Protein AF-A0A3P9LSJ8-F1 (afdb_monomer_lite)

pLDDT: mean 72.97, std 15.41, range [41.78, 93.25]

Organism: Oryzias latipes (NCBI:txid8090)

Foldseek 3Di:
DVVVVVVVVVVVVVVVVPPPPPPPPPDDPDPPDDCVPPVPPDDPDQPPPQAWEAAPPPRHTAPDGQFNHHPQVCQQQCADRRPRHRNDDCPPPPDGDD

Structure (mmCIF, N/CA/C/O backbone):
data_AF-A0A3P9LSJ8-F1
#
_entry.id   AF-A0A3P9LSJ8-F1
#
loop_
_atom_site.group_PDB
_atom_site.id
_atom_site.type_symbol
_atom_site.label_atom_id
_atom_site.label_alt_id
_atom_site.label_comp_id
_atom_site.label_asym_id
_atom_site.label_entity_id
_atom_site.label_seq_id
_atom_site.pdbx_PDB_ins_code
_atom_site.Cartn_x
_atom_site.Cartn_y
_atom_site.Cartn_z
_atom_site.occupancy
_atom_site.B_iso_or_equiv
_atom_site.auth_seq_id
_atom_site.auth_comp_id
_atom_site.auth_asym_id
_atom_site.auth_atom_id
_atom_site.pdbx_PDB_model_num
ATOM 1 N N . MET A 1 1 ? -4.750 -59.743 -24.920 1.00 56.88 1 MET A N 1
ATOM 2 C CA . MET A 1 1 ? -4.744 -58.630 -23.938 1.00 56.88 1 MET A CA 1
ATOM 3 C C . MET A 1 1 ? -3.339 -58.230 -23.468 1.00 56.88 1 MET A C 1
ATOM 5 O O . MET A 1 1 ? -3.185 -57.122 -22.982 1.00 56.88 1 MET A O 1
ATOM 9 N N . THR A 1 2 ? -2.298 -59.047 -23.674 1.00 49.31 2 THR A N 1
ATOM 10 C CA . THR A 1 2 ? -0.909 -58.733 -23.272 1.00 49.31 2 THR A CA 1
ATOM 11 C C . THR A 1 2 ? -0.163 -57.792 -24.233 1.00 49.31 2 THR A C 1
ATOM 13 O O . THR A 1 2 ? 0.703 -57.041 -23.801 1.00 49.31 2 THR A O 1
ATOM 16 N N . LEU A 1 3 ? -0.533 -57.745 -25.520 1.00 54.75 3 LEU A N 1
ATOM 17 C CA . LEU A 1 3 ? 0.108 -56.855 -26.506 1.00 54.75 3 LEU A CA 1
ATOM 18 C C . LEU A 1 3 ? -0.239 -55.364 -26.310 1.00 54.75 3 LEU A C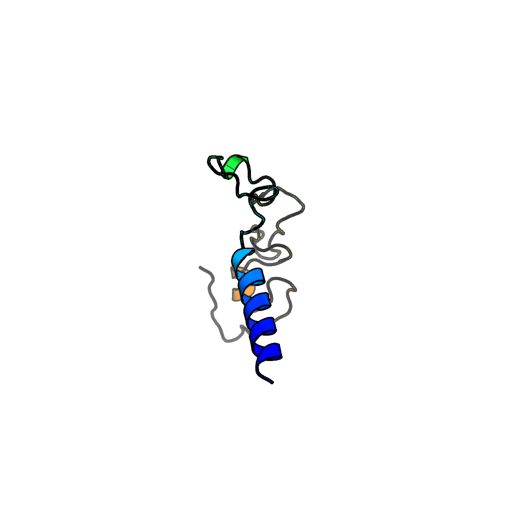 1
ATOM 20 O O . LEU A 1 3 ? 0.633 -54.511 -26.467 1.00 54.75 3 LEU A O 1
ATOM 24 N N . MET A 1 4 ? -1.473 -55.037 -25.899 1.00 60.56 4 MET A N 1
ATOM 25 C CA . MET A 1 4 ? -1.885 -53.647 -25.624 1.00 60.56 4 MET A CA 1
ATOM 26 C C . MET A 1 4 ? -1.187 -53.056 -24.391 1.00 60.56 4 MET A C 1
ATOM 28 O O . MET A 1 4 ? -0.877 -51.867 -24.379 1.00 60.56 4 MET A O 1
ATOM 32 N N . GLN A 1 5 ? -0.886 -53.875 -23.377 1.00 52.47 5 GLN A N 1
ATOM 33 C CA . GLN A 1 5 ? -0.112 -53.429 -22.215 1.00 52.47 5 GLN A CA 1
ATOM 34 C C . GLN A 1 5 ? 1.359 -53.177 -22.586 1.00 52.47 5 GLN A C 1
ATOM 36 O O . GLN A 1 5 ? 1.927 -52.171 -22.165 1.00 52.47 5 GLN A O 1
ATOM 41 N N . CYS A 1 6 ? 1.962 -54.010 -23.444 1.00 55.41 6 CYS A N 1
ATOM 42 C CA . CYS A 1 6 ? 3.335 -53.799 -23.916 1.00 55.41 6 CYS A CA 1
ATOM 43 C C . CYS A 1 6 ? 3.496 -52.523 -24.758 1.00 55.41 6 CYS A C 1
ATOM 45 O O . CYS A 1 6 ? 4.499 -51.830 -24.601 1.00 55.41 6 CYS A O 1
ATOM 47 N N . MET A 1 7 ? 2.529 -52.177 -25.619 1.00 59.81 7 MET A N 1
ATOM 48 C CA . MET A 1 7 ? 2.582 -50.923 -26.385 1.00 59.81 7 MET A CA 1
ATOM 49 C C . MET A 1 7 ? 2.460 -49.692 -25.480 1.00 59.81 7 MET A C 1
ATOM 51 O O . MET A 1 7 ? 3.238 -48.758 -25.655 1.00 59.81 7 MET A O 1
ATOM 55 N N . TYR A 1 8 ? 1.570 -49.724 -24.478 1.00 57.12 8 TYR A N 1
ATOM 56 C CA . TYR A 1 8 ? 1.379 -48.618 -23.534 1.00 57.12 8 TYR A CA 1
ATOM 57 C C . TYR A 1 8 ? 2.655 -48.309 -22.734 1.00 57.12 8 TYR A C 1
ATOM 59 O O . TYR A 1 8 ? 3.065 -47.152 -22.643 1.00 57.12 8 TYR A O 1
ATOM 67 N N . VAL A 1 9 ? 3.345 -49.341 -22.228 1.00 56.97 9 VAL A N 1
ATOM 68 C CA . VAL A 1 9 ? 4.612 -49.180 -21.489 1.00 56.97 9 VAL A CA 1
ATOM 69 C C . VAL A 1 9 ? 5.734 -48.680 -22.409 1.00 56.97 9 VAL A C 1
ATOM 71 O O . VAL A 1 9 ? 6.526 -47.827 -22.014 1.00 56.97 9 VAL A O 1
ATOM 74 N N . ARG A 1 10 ? 5.771 -49.129 -23.670 1.00 58.44 10 ARG A N 1
ATOM 75 C CA . ARG A 1 10 ? 6.783 -48.712 -24.657 1.00 58.44 10 ARG A CA 1
ATOM 76 C C . ARG A 1 10 ? 6.612 -47.247 -25.089 1.00 58.44 10 ARG A C 1
ATOM 78 O O . ARG A 1 10 ? 7.611 -46.543 -25.219 1.00 58.44 10 ARG A O 1
ATOM 85 N N . THR A 1 11 ? 5.374 -46.757 -25.214 1.00 54.12 11 THR A N 1
ATOM 86 C CA . THR A 1 11 ? 5.083 -45.321 -25.394 1.00 54.12 11 THR A CA 1
ATOM 87 C C . THR A 1 11 ? 5.402 -44.495 -24.146 1.00 54.12 11 THR A C 1
ATOM 89 O O . THR A 1 11 ? 5.982 -43.420 -24.273 1.00 54.12 11 THR A O 1
ATOM 92 N N . TYR A 1 12 ? 5.115 -44.998 -22.938 1.00 57.53 12 TYR A N 1
ATOM 93 C CA . TYR A 1 12 ? 5.406 -44.288 -21.681 1.00 57.53 12 TYR A CA 1
ATOM 94 C C . TYR A 1 12 ? 6.917 -44.100 -21.447 1.00 57.53 12 TYR A C 1
ATOM 96 O O . TYR A 1 12 ? 7.360 -43.046 -20.986 1.00 57.53 12 TYR A O 1
ATOM 104 N N . ILE A 1 13 ? 7.733 -45.090 -21.827 1.00 57.47 13 ILE A N 1
ATOM 105 C CA . ILE A 1 13 ? 9.199 -45.018 -21.718 1.00 57.47 13 ILE A CA 1
ATOM 106 C C . ILE A 1 13 ? 9.792 -44.045 -22.757 1.00 57.47 13 ILE A C 1
ATOM 108 O O . ILE A 1 13 ? 10.686 -43.270 -22.415 1.00 57.47 13 ILE A O 1
ATOM 112 N N . TYR A 1 14 ? 9.271 -44.002 -23.994 1.00 53.34 14 TYR A N 1
ATOM 113 C CA . TYR A 1 14 ? 9.741 -43.060 -25.028 1.00 53.34 14 TYR A CA 1
ATOM 114 C C . TYR A 1 14 ? 9.405 -41.590 -24.704 1.00 53.34 14 TYR A C 1
ATOM 116 O O . TYR A 1 14 ? 10.184 -40.689 -25.025 1.00 53.34 14 TYR A O 1
ATOM 124 N N . ILE A 1 15 ? 8.285 -41.347 -24.010 1.00 56.47 15 ILE A N 1
ATOM 125 C CA . ILE A 1 15 ? 7.920 -40.026 -23.468 1.00 56.47 15 ILE A CA 1
ATOM 126 C C . ILE A 1 15 ? 8.873 -39.622 -22.328 1.00 56.47 15 ILE A C 1
ATOM 128 O O . ILE A 1 15 ? 9.253 -38.459 -22.228 1.00 56.47 15 ILE A O 1
ATOM 132 N N . SER A 1 16 ? 9.322 -40.580 -21.509 1.00 47.38 16 SER A N 1
ATOM 133 C CA . SER A 1 16 ? 10.191 -40.311 -20.351 1.00 47.38 16 SER A CA 1
ATOM 134 C C . SER A 1 16 ? 11.639 -39.972 -20.739 1.00 47.38 16 SER A C 1
ATOM 136 O O . SER A 1 16 ? 12.273 -39.150 -20.085 1.00 47.38 16 SER A O 1
ATOM 138 N N . HIS A 1 17 ? 12.164 -40.559 -21.822 1.00 52.25 17 HIS A N 1
ATOM 139 C CA . HIS A 1 17 ? 13.532 -40.292 -22.298 1.00 52.25 17 HIS A CA 1
ATOM 140 C C . HIS A 1 17 ? 13.685 -38.985 -23.101 1.00 52.25 17 HIS A C 1
ATOM 142 O O . HIS A 1 17 ? 14.800 -38.488 -23.229 1.00 52.25 17 HIS A O 1
ATOM 148 N N . ASN A 1 18 ? 12.589 -38.401 -23.604 1.00 52.69 18 ASN A N 1
ATOM 149 C CA . ASN A 1 18 ? 12.593 -37.105 -24.304 1.00 52.69 18 ASN A CA 1
ATOM 150 C C . ASN A 1 18 ? 12.245 -35.917 -23.390 1.00 52.69 18 ASN A C 1
ATOM 152 O O . ASN A 1 18 ? 12.097 -34.793 -23.861 1.00 52.69 18 ASN A O 1
ATOM 156 N N . GLY A 1 19 ? 12.181 -36.129 -22.073 1.00 50.88 19 GLY A N 1
ATOM 157 C CA . GLY A 1 19 ? 12.060 -35.069 -21.069 1.00 50.88 19 GLY A CA 1
ATOM 158 C C . GLY A 1 19 ? 13.336 -34.238 -20.877 1.00 50.88 19 GLY A C 1
ATOM 159 O O . GLY A 1 19 ? 13.550 -33.698 -19.792 1.00 50.88 19 GLY A O 1
ATOM 160 N N . VAL A 1 20 ? 14.204 -34.140 -21.892 1.00 54.44 20 VAL A N 1
ATOM 161 C CA . VAL A 1 20 ? 15.312 -33.182 -21.894 1.00 54.44 20 VAL A CA 1
ATOM 162 C C . VAL A 1 20 ? 14.686 -31.814 -22.091 1.00 54.44 20 VAL A C 1
ATOM 164 O O . VAL A 1 20 ? 14.386 -31.394 -23.204 1.00 54.44 20 VAL A O 1
ATOM 167 N N . LEU A 1 21 ? 14.430 -31.177 -20.952 1.00 52.12 21 LEU A N 1
ATOM 168 C CA . LEU A 1 21 ? 14.108 -29.776 -20.773 1.00 52.12 21 LEU A CA 1
ATOM 169 C C . LEU A 1 21 ? 14.638 -28.941 -21.950 1.00 52.12 21 LEU A C 1
ATOM 171 O O . LEU A 1 21 ? 15.826 -28.623 -22.033 1.00 52.12 21 LEU A O 1
ATOM 175 N N . PHE A 1 22 ? 13.720 -28.599 -22.853 1.00 41.78 22 PHE A N 1
ATOM 176 C CA . PHE A 1 22 ? 13.878 -27.626 -23.925 1.00 41.78 22 PHE A CA 1
ATOM 177 C C . PHE A 1 22 ? 14.131 -26.250 -23.290 1.00 41.78 22 PHE A C 1
ATOM 179 O O . PHE A 1 22 ? 13.241 -25.421 -23.133 1.00 41.78 22 PHE A O 1
ATOM 186 N N . PHE A 1 23 ? 15.344 -26.044 -22.787 1.00 44.12 23 PHE A N 1
ATOM 187 C CA . PHE A 1 23 ? 15.761 -24.804 -22.134 1.00 44.12 23 PHE A CA 1
ATOM 188 C C . PHE A 1 23 ? 17.188 -24.399 -22.506 1.00 44.12 23 PHE A C 1
ATOM 190 O O . PHE A 1 23 ? 17.723 -23.438 -21.959 1.00 44.12 23 PHE A O 1
ATOM 197 N N . LEU A 1 24 ? 17.801 -25.088 -23.469 1.00 51.59 24 LEU A N 1
ATOM 198 C CA . LEU A 1 24 ? 19.127 -24.731 -23.966 1.00 51.59 24 LEU A CA 1
ATOM 199 C C . LEU A 1 24 ? 19.109 -23.741 -25.138 1.00 51.59 24 LEU A C 1
ATOM 201 O O . LEU A 1 24 ? 20.164 -23.194 -25.433 1.00 51.59 24 LEU A O 1
ATOM 205 N N . GLU A 1 25 ? 17.952 -23.421 -25.736 1.00 56.62 25 GLU A N 1
ATOM 206 C CA . GLU A 1 25 ? 17.936 -22.540 -26.920 1.00 56.62 25 GLU A CA 1
ATOM 207 C C . GLU A 1 25 ? 17.144 -21.226 -26.781 1.00 56.62 25 GLU A C 1
ATOM 209 O O . GLU A 1 25 ? 17.397 -20.291 -27.536 1.00 56.62 25 GLU A O 1
ATOM 214 N N . SER A 1 26 ? 16.252 -21.051 -25.794 1.00 56.28 26 SER A N 1
ATOM 215 C CA . SER A 1 26 ? 15.453 -19.807 -25.755 1.00 56.28 26 SER A CA 1
ATOM 216 C C . SER A 1 26 ? 14.897 -19.388 -24.388 1.00 56.28 26 SER A C 1
ATOM 218 O O . SER A 1 26 ? 13.715 -19.062 -24.271 1.00 56.28 26 SER A O 1
ATOM 220 N N . GLY A 1 27 ? 15.711 -19.352 -23.327 1.00 59.19 27 GLY A N 1
ATOM 221 C CA . GLY A 1 27 ? 15.192 -18.789 -22.067 1.00 59.19 27 GLY A CA 1
ATOM 222 C C . GLY A 1 27 ? 16.018 -18.901 -20.795 1.00 59.19 27 GLY A C 1
ATOM 223 O O . GLY A 1 27 ? 15.491 -18.584 -19.731 1.00 59.19 27 GLY A O 1
ATOM 224 N N . GLY A 1 28 ? 17.282 -19.324 -20.871 1.00 66.12 28 GLY A N 1
ATOM 225 C CA . GLY A 1 28 ? 18.193 -19.390 -19.728 1.00 66.12 28 GLY A CA 1
ATOM 226 C C . GLY A 1 28 ? 18.204 -18.124 -18.871 1.00 66.12 28 GLY A C 1
ATOM 227 O O . GLY A 1 28 ? 18.370 -17.018 -19.390 1.00 66.12 28 GLY A O 1
ATOM 228 N N . ARG A 1 29 ? 18.101 -18.265 -17.537 1.00 63.84 29 ARG A N 1
ATOM 229 C CA . ARG A 1 29 ? 18.505 -17.187 -16.620 1.00 63.84 29 ARG A CA 1
ATOM 230 C C . ARG A 1 29 ? 19.964 -16.883 -16.943 1.00 63.84 29 ARG A C 1
ATOM 232 O O . ARG A 1 29 ? 20.818 -17.71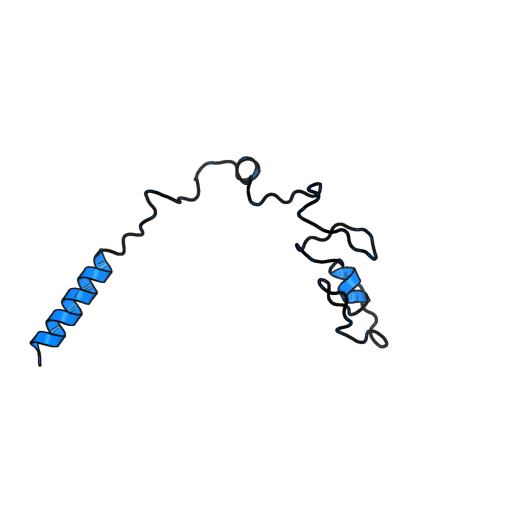1 -16.652 1.00 63.84 29 ARG A O 1
ATOM 239 N N . LYS A 1 30 ? 20.248 -15.723 -17.541 1.00 71.50 30 LYS A N 1
ATOM 240 C CA . LYS A 1 30 ? 21.626 -15.301 -17.817 1.00 71.50 30 LYS A CA 1
ATOM 241 C C . LYS A 1 30 ? 22.439 -15.401 -16.525 1.00 71.50 30 LYS A C 1
ATOM 243 O O . LYS A 1 30 ? 22.089 -14.756 -15.528 1.00 71.50 30 LYS A O 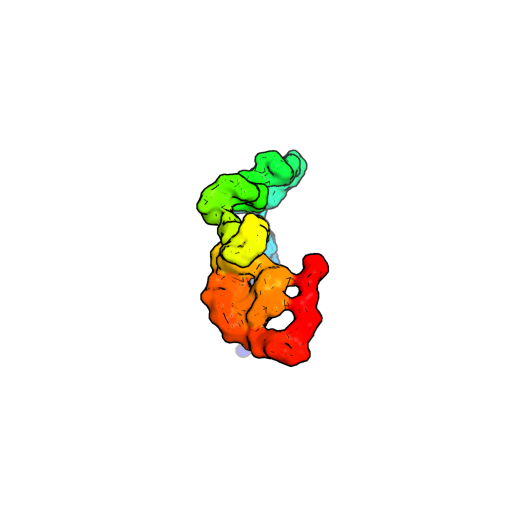1
ATOM 248 N N . LEU A 1 31 ? 23.428 -16.288 -16.527 1.00 69.75 31 LEU A N 1
ATOM 249 C CA . LEU A 1 31 ? 24.393 -16.463 -15.448 1.00 69.75 31 LEU A CA 1
ATOM 250 C C . LEU A 1 31 ? 25.497 -15.412 -15.620 1.00 69.75 31 LEU A C 1
ATOM 252 O O . LEU A 1 31 ? 25.726 -14.943 -16.731 1.00 69.75 31 LEU A O 1
ATOM 256 N N . ASN A 1 32 ? 26.160 -15.035 -14.526 1.00 73.06 32 ASN A N 1
ATOM 257 C CA . ASN A 1 32 ? 27.249 -14.050 -14.532 1.00 73.06 32 ASN A CA 1
ATOM 258 C C . ASN A 1 32 ? 26.871 -12.662 -15.103 1.00 73.06 32 ASN A C 1
ATOM 260 O O . ASN A 1 32 ? 27.623 -12.042 -15.848 1.00 73.06 32 ASN A O 1
ATOM 264 N N . GLU A 1 33 ? 25.690 -12.156 -14.744 1.00 78.62 33 GLU A N 1
ATOM 265 C CA . GLU A 1 33 ? 25.330 -10.756 -14.972 1.00 78.62 33 GLU A CA 1
ATOM 266 C C . GLU A 1 33 ? 24.970 -10.077 -13.653 1.00 78.62 33 GLU A C 1
ATOM 268 O O . GLU A 1 33 ? 24.356 -10.679 -12.765 1.00 78.62 33 GLU A O 1
ATOM 273 N N . ASN A 1 34 ? 25.306 -8.792 -13.532 1.00 74.38 34 ASN A N 1
ATOM 274 C CA . ASN A 1 34 ? 24.848 -8.002 -12.404 1.00 74.38 34 ASN A CA 1
ATOM 275 C C . ASN A 1 34 ? 23.342 -7.737 -12.563 1.00 74.38 34 ASN A C 1
ATOM 277 O O . ASN A 1 34 ? 22.921 -6.885 -13.351 1.00 74.38 34 ASN A O 1
ATOM 281 N N . LYS A 1 35 ? 22.523 -8.468 -11.800 1.00 74.44 35 LYS A N 1
ATOM 282 C CA . LYS A 1 35 ? 21.054 -8.374 -11.838 1.00 74.44 35 LYS A CA 1
ATOM 283 C C . LYS A 1 35 ? 20.538 -6.989 -11.454 1.00 74.44 35 LYS A C 1
ATOM 285 O O . LYS A 1 35 ? 19.447 -6.618 -11.887 1.00 74.44 35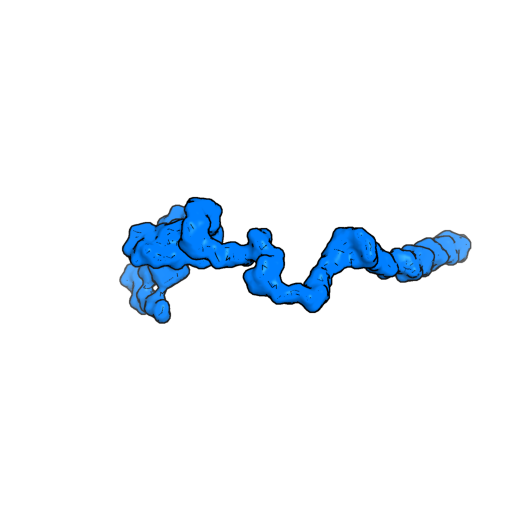 LYS A O 1
ATOM 290 N N . MET A 1 36 ? 21.326 -6.189 -10.732 1.00 69.44 36 MET A N 1
ATOM 291 C CA . MET A 1 36 ? 21.006 -4.787 -10.469 1.00 69.44 36 MET A CA 1
ATOM 292 C C . MET A 1 36 ? 21.087 -3.929 -11.736 1.00 69.44 36 MET A C 1
ATOM 294 O O . MET A 1 36 ? 20.404 -2.914 -11.797 1.00 69.44 36 MET A O 1
ATOM 298 N N . LEU A 1 37 ? 21.883 -4.324 -12.742 1.00 70.69 37 LEU A N 1
ATOM 299 C CA . LEU A 1 37 ? 22.072 -3.620 -14.019 1.00 70.69 37 LEU A CA 1
ATOM 300 C C . LEU A 1 37 ? 21.183 -4.176 -15.150 1.00 70.69 37 LEU A C 1
ATOM 302 O O . LEU A 1 37 ? 20.653 -3.407 -15.961 1.00 70.69 37 LEU A O 1
ATOM 306 N N . THR A 1 38 ? 20.933 -5.485 -15.175 1.00 70.00 38 THR A N 1
ATOM 307 C CA . THR A 1 38 ? 20.224 -6.155 -16.282 1.00 70.00 38 THR A CA 1
ATOM 308 C C . THR A 1 38 ? 18.723 -6.359 -16.064 1.00 70.00 38 THR A C 1
ATOM 310 O O . THR A 1 38 ? 18.001 -6.574 -17.038 1.00 70.00 38 THR A O 1
ATOM 313 N N . SER A 1 39 ? 18.198 -6.203 -14.841 1.00 66.44 39 SER A N 1
ATOM 314 C CA . SER A 1 39 ? 16.759 -6.329 -14.533 1.00 66.44 39 SER A CA 1
ATOM 315 C C . SER A 1 39 ? 15.930 -5.124 -15.010 1.00 66.44 39 SER A C 1
ATOM 317 O O . SER A 1 39 ? 15.244 -4.449 -14.253 1.00 66.44 39 SER A O 1
ATOM 319 N N . LYS A 1 40 ? 15.981 -4.775 -16.297 1.00 62.75 40 LYS A N 1
ATOM 320 C CA . LYS A 1 40 ? 15.217 -3.629 -16.837 1.00 62.75 40 LYS A CA 1
ATOM 321 C C . LYS A 1 40 ? 13.692 -3.826 -16.757 1.00 62.75 40 LYS A C 1
ATOM 323 O O . LYS A 1 40 ? 12.962 -2.849 -16.767 1.00 62.75 40 LYS A O 1
ATOM 328 N N . LYS A 1 41 ? 13.213 -5.073 -16.650 1.00 61.50 41 LYS A N 1
ATOM 329 C CA . LYS A 1 41 ? 11.780 -5.428 -16.681 1.00 61.50 41 LYS A CA 1
ATOM 330 C C . LYS A 1 41 ? 11.087 -5.411 -15.304 1.00 61.50 41 LYS A C 1
ATOM 332 O O . LYS A 1 41 ? 9.869 -5.317 -15.265 1.00 61.50 41 LYS A O 1
ATOM 337 N N . ALA A 1 42 ? 11.830 -5.514 -14.196 1.00 60.81 42 ALA A N 1
ATOM 338 C CA . ALA A 1 42 ? 11.266 -5.690 -12.845 1.00 60.81 42 ALA A CA 1
ATOM 339 C C . ALA A 1 42 ? 11.918 -4.787 -11.783 1.00 60.81 42 ALA A C 1
ATOM 341 O O . ALA A 1 42 ? 11.853 -5.076 -10.589 1.00 60.81 42 ALA A O 1
ATOM 342 N N . ARG A 1 43 ? 12.589 -3.708 -12.205 1.00 65.44 43 ARG A N 1
ATOM 343 C CA . ARG A 1 43 ? 13.150 -2.741 -11.261 1.00 65.44 43 ARG A CA 1
ATOM 344 C C . ARG A 1 43 ? 12.028 -1.999 -10.551 1.00 65.44 43 ARG A C 1
ATOM 346 O O . ARG A 1 43 ? 11.131 -1.457 -11.191 1.00 65.44 43 ARG A O 1
ATOM 353 N N . PHE A 1 44 ? 12.127 -1.959 -9.228 1.00 62.50 44 PHE A N 1
ATOM 354 C CA . PHE A 1 44 ? 11.377 -1.031 -8.400 1.00 62.50 44 PHE A CA 1
ATOM 355 C C . PHE A 1 44 ? 11.833 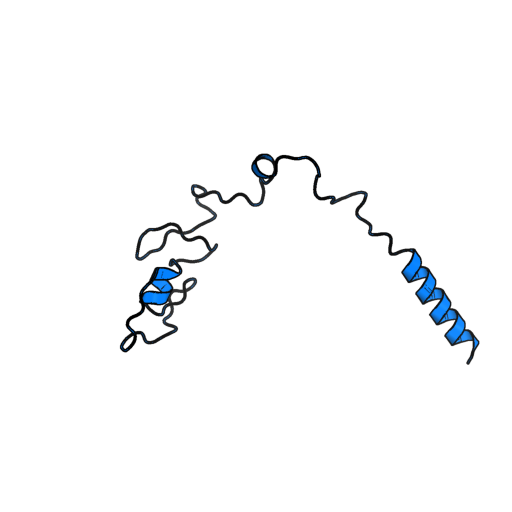0.389 -8.755 1.00 62.50 44 PHE A C 1
ATOM 357 O O . PHE A 1 44 ? 12.919 0.811 -8.363 1.00 62.50 44 PHE A O 1
ATOM 364 N N . ASP A 1 45 ? 11.044 1.079 -9.576 1.00 66.38 45 ASP A N 1
ATOM 365 C CA . ASP A 1 45 ? 11.258 2.478 -9.934 1.00 66.38 45 ASP A CA 1
ATOM 366 C C . ASP A 1 45 ? 10.307 3.351 -9.097 1.00 66.38 45 ASP A C 1
ATOM 368 O O . ASP A 1 45 ? 9.107 3.391 -9.385 1.00 66.38 45 ASP A O 1
ATOM 372 N N . PRO A 1 46 ? 10.806 4.031 -8.049 1.00 61.09 46 PRO A N 1
ATOM 373 C CA . PRO A 1 46 ? 9.983 4.885 -7.197 1.00 61.09 46 PRO A CA 1
ATOM 374 C C . PRO A 1 46 ? 9.534 6.189 -7.883 1.00 61.09 46 PRO A C 1
ATOM 376 O O . PRO A 1 46 ? 8.685 6.888 -7.331 1.00 61.09 46 PRO A O 1
ATOM 379 N N . TYR A 1 47 ? 10.079 6.527 -9.059 1.00 61.81 47 TYR A N 1
ATOM 380 C CA . TYR A 1 47 ? 9.789 7.763 -9.799 1.00 61.81 47 TYR A CA 1
ATOM 381 C C . TYR A 1 47 ? 8.973 7.528 -11.074 1.00 61.81 47 TYR A C 1
ATOM 383 O O . TYR A 1 47 ? 8.437 8.477 -11.656 1.00 61.81 47 TYR A O 1
ATOM 391 N N . SER A 1 48 ? 8.841 6.273 -11.503 1.00 62.78 48 SER A N 1
ATOM 392 C CA . SER A 1 48 ? 7.954 5.892 -12.595 1.00 62.78 48 SER A CA 1
ATOM 393 C C . SER A 1 48 ? 6.508 6.266 -12.261 1.00 62.78 48 SER A C 1
ATOM 395 O O . SER A 1 48 ? 5.877 5.701 -11.365 1.00 62.78 48 SER A O 1
ATOM 397 N N . LYS A 1 49 ? 5.948 7.190 -13.052 1.00 56.09 49 LYS A N 1
ATOM 398 C CA . LYS A 1 49 ? 4.539 7.618 -12.991 1.00 56.09 49 LYS A CA 1
ATOM 399 C C . LYS A 1 49 ? 3.536 6.470 -13.197 1.00 56.09 49 LYS A C 1
ATOM 401 O O . LYS A 1 49 ? 2.341 6.687 -13.021 1.00 56.09 49 LYS A O 1
ATOM 406 N N . THR A 1 50 ? 3.988 5.276 -13.587 1.00 57.75 50 THR A N 1
ATOM 407 C CA . THR A 1 50 ? 3.129 4.170 -14.031 1.00 57.75 50 THR A CA 1
ATOM 408 C C . THR A 1 50 ? 3.153 2.937 -13.119 1.00 57.75 50 THR A C 1
ATOM 410 O O . THR A 1 50 ? 2.466 1.970 -13.433 1.00 57.75 50 THR A O 1
ATOM 413 N N . GLY A 1 51 ? 3.930 2.919 -12.026 1.00 61.66 51 GLY A N 1
ATOM 414 C CA . GLY A 1 51 ? 4.140 1.696 -11.227 1.00 61.66 51 GLY A CA 1
ATOM 415 C C . GLY A 1 51 ? 3.489 1.680 -9.842 1.00 61.66 51 GLY A C 1
ATOM 416 O O . GLY A 1 51 ? 2.841 0.703 -9.465 1.00 61.66 51 GLY A O 1
ATOM 417 N N . PHE A 1 52 ? 3.647 2.763 -9.081 1.00 67.81 52 PHE A N 1
ATOM 418 C CA . PHE A 1 52 ? 3.316 2.788 -7.657 1.00 67.81 52 PHE A CA 1
ATOM 419 C C . PHE A 1 52 ? 2.510 4.035 -7.323 1.00 67.81 52 PHE A C 1
ATOM 421 O O . PHE A 1 52 ? 2.957 5.160 -7.538 1.00 67.81 52 PHE A O 1
ATOM 428 N N . ALA A 1 53 ? 1.298 3.844 -6.807 1.00 78.25 53 ALA A N 1
ATOM 429 C CA . ALA A 1 53 ? 0.482 4.969 -6.384 1.00 78.25 53 ALA A CA 1
ATOM 430 C C . ALA A 1 53 ? 0.941 5.487 -5.015 1.00 78.25 53 ALA A C 1
ATOM 432 O O . ALA A 1 53 ? 1.538 4.774 -4.205 1.00 78.25 53 ALA A O 1
ATOM 433 N N . ILE A 1 54 ? 0.620 6.747 -4.748 1.00 87.06 54 ILE A N 1
ATOM 434 C CA . ILE A 1 54 ? 0.838 7.383 -3.453 1.00 87.06 54 ILE A CA 1
ATOM 435 C C . ILE A 1 54 ? -0.388 7.134 -2.569 1.00 87.06 54 ILE A C 1
ATOM 437 O O . ILE A 1 54 ? -1.530 7.260 -3.018 1.00 87.06 54 ILE A O 1
ATOM 441 N N . CYS A 1 55 ? -0.161 6.803 -1.296 1.00 90.94 55 CYS A N 1
ATOM 442 C CA . CYS A 1 55 ? -1.232 6.611 -0.327 1.00 90.94 55 CYS A CA 1
ATOM 443 C C . CYS A 1 55 ? -2.027 7.910 -0.145 1.00 90.94 55 CYS A C 1
ATOM 445 O O . CYS A 1 55 ? -1.465 8.940 0.222 1.00 90.94 55 CYS A O 1
ATOM 447 N N . ARG A 1 56 ? -3.354 7.864 -0.290 1.00 90.50 56 ARG A N 1
ATOM 448 C CA . ARG A 1 56 ? -4.203 9.066 -0.157 1.00 90.50 56 ARG A CA 1
ATOM 449 C C . ARG A 1 56 ? -4.304 9.627 1.270 1.00 90.50 56 ARG A C 1
ATOM 451 O O . ARG A 1 56 ? -4.788 10.738 1.444 1.00 90.50 56 ARG A O 1
ATOM 458 N N . ILE A 1 57 ? -3.876 8.869 2.284 1.00 92.00 57 ILE A N 1
ATOM 459 C CA . ILE A 1 57 ? -3.989 9.253 3.703 1.00 92.00 57 ILE A CA 1
ATOM 460 C C . ILE A 1 57 ? -2.671 9.844 4.213 1.00 92.00 57 ILE A C 1
ATOM 462 O O . ILE A 1 57 ? -2.638 10.988 4.649 1.00 92.00 57 ILE A O 1
ATOM 466 N N . CYS A 1 58 ? -1.584 9.070 4.160 1.00 91.88 58 CYS A N 1
ATOM 467 C CA . CYS A 1 58 ? -0.277 9.478 4.688 1.00 91.88 58 CYS A CA 1
ATOM 468 C C . CYS A 1 58 ? 0.696 9.988 3.620 1.00 91.88 58 CYS A C 1
ATOM 470 O O . CYS A 1 58 ? 1.806 10.377 3.962 1.00 91.88 58 CYS A O 1
ATOM 472 N N . LYS A 1 59 ? 0.310 9.968 2.337 1.00 89.25 59 LYS A N 1
ATOM 473 C CA . LYS A 1 59 ? 1.127 10.430 1.203 1.00 89.25 59 LYS A CA 1
ATOM 474 C C . LYS A 1 59 ? 2.463 9.694 1.017 1.00 89.25 59 LYS A C 1
ATOM 476 O O . LYS A 1 59 ? 3.299 10.142 0.241 1.00 89.25 59 LYS A O 1
ATOM 481 N N . SER A 1 60 ? 2.661 8.553 1.678 1.00 86.75 60 SER A N 1
ATOM 482 C CA . SER A 1 60 ? 3.821 7.690 1.439 1.00 86.75 60 SER A CA 1
ATOM 483 C C . SER A 1 60 ? 3.654 6.885 0.147 1.00 86.75 60 SER A C 1
ATOM 485 O O . SER A 1 60 ? 2.527 6.623 -0.289 1.00 86.75 60 SER A O 1
ATOM 487 N N . SER A 1 61 ? 4.765 6.458 -0.454 1.00 85.75 61 SER A N 1
ATOM 488 C CA . SER A 1 61 ? 4.741 5.550 -1.605 1.00 85.75 61 SER A CA 1
ATOM 489 C C . SER A 1 61 ? 4.154 4.193 -1.207 1.00 85.75 61 SER A C 1
ATOM 491 O O . SER A 1 61 ? 4.430 3.670 -0.121 1.00 85.75 61 SER A O 1
ATOM 493 N N . VAL A 1 62 ? 3.303 3.622 -2.064 1.00 87.56 62 VAL A N 1
ATOM 494 C CA . VAL A 1 62 ? 2.728 2.296 -1.825 1.00 87.56 62 VAL A CA 1
ATOM 495 C C . VAL A 1 62 ? 3.471 1.246 -2.638 1.00 87.56 62 VAL A C 1
ATOM 497 O O . VAL A 1 62 ? 3.696 1.412 -3.828 1.00 87.56 62 VAL A O 1
ATOM 500 N N . HIS A 1 63 ? 3.848 0.150 -1.983 1.00 80.25 63 HIS A N 1
ATOM 501 C CA . HIS A 1 63 ? 4.671 -0.902 -2.584 1.00 80.25 63 HIS A CA 1
ATOM 502 C C . HIS A 1 63 ? 3.894 -1.855 -3.499 1.00 80.25 63 HIS A C 1
ATOM 504 O O . HIS A 1 63 ? 4.500 -2.568 -4.291 1.00 80.25 63 HIS A O 1
ATOM 510 N N . GLN A 1 64 ? 2.567 -1.911 -3.373 1.00 81.38 64 GLN A N 1
ATOM 511 C CA . GLN A 1 64 ? 1.740 -2.831 -4.149 1.00 81.38 64 GLN A CA 1
ATOM 512 C C . GLN A 1 64 ? 1.176 -2.116 -5.386 1.00 81.38 64 GLN A C 1
ATOM 514 O O . GLN A 1 64 ? 0.554 -1.056 -5.239 1.00 81.38 64 GLN A O 1
ATOM 519 N N . PRO A 1 65 ? 1.346 -2.664 -6.600 1.00 82.69 65 PRO A N 1
ATOM 520 C CA . PRO A 1 65 ? 0.774 -2.065 -7.800 1.00 82.69 65 PRO A CA 1
ATOM 521 C C . PRO A 1 65 ? -0.759 -2.047 -7.709 1.00 82.69 65 PRO A C 1
ATOM 523 O O . PRO A 1 65 ? -1.379 -2.993 -7.227 1.00 82.69 65 PRO A O 1
ATOM 526 N N . GLY A 1 66 ? -1.381 -0.948 -8.146 1.00 83.75 66 GLY A N 1
ATOM 527 C CA . GLY A 1 66 ? -2.843 -0.791 -8.139 1.00 83.75 66 GLY A CA 1
ATOM 528 C C . GLY A 1 66 ? -3.484 -0.538 -6.767 1.00 83.75 66 GLY A C 1
ATOM 529 O O . GLY A 1 66 ? -4.705 -0.452 -6.675 1.00 83.75 66 GLY A O 1
ATOM 530 N N . SER A 1 67 ? -2.694 -0.390 -5.703 1.00 87.50 67 SER A N 1
ATOM 531 C CA . SER A 1 67 ? -3.209 -0.027 -4.378 1.00 87.50 67 SER A CA 1
ATOM 532 C C . SER A 1 67 ? -3.300 1.491 -4.201 1.00 87.50 67 SER A C 1
ATOM 534 O O . SER A 1 67 ? -2.461 2.231 -4.696 1.00 87.50 67 SER A O 1
ATOM 536 N N . HIS A 1 68 ? -4.323 1.983 -3.500 1.00 90.38 68 HIS A N 1
ATOM 537 C CA . HIS A 1 68 ? -4.535 3.419 -3.245 1.00 90.38 68 HIS A CA 1
ATOM 538 C C . HIS A 1 68 ? -4.156 3.852 -1.824 1.00 90.38 68 HIS A C 1
ATOM 540 O O . HIS A 1 68 ? -4.044 5.050 -1.539 1.00 90.38 68 HIS A O 1
ATOM 546 N N . TYR A 1 69 ? -3.974 2.888 -0.924 1.00 91.69 69 TYR A N 1
ATOM 547 C CA . TYR A 1 69 ? -3.638 3.116 0.476 1.00 91.69 69 TYR A CA 1
ATOM 548 C C . TYR A 1 69 ? -2.476 2.213 0.885 1.00 91.69 69 TYR A C 1
ATOM 550 O O . TYR A 1 69 ? -2.396 1.065 0.453 1.00 91.69 69 TYR A O 1
ATOM 558 N N . CYS A 1 70 ? -1.586 2.712 1.744 1.00 92.06 70 CYS A N 1
ATOM 559 C CA . CYS A 1 70 ? -0.529 1.884 2.315 1.00 92.06 70 CYS A CA 1
ATOM 560 C C . CYS A 1 70 ? -1.107 0.859 3.301 1.00 92.06 70 CYS A C 1
ATOM 562 O O . CYS A 1 70 ? -2.173 1.074 3.887 1.00 92.06 70 CYS A O 1
ATOM 564 N N . GLN A 1 71 ? -0.380 -0.240 3.513 1.00 90.50 71 GLN A N 1
ATOM 565 C CA . GLN A 1 71 ? -0.809 -1.329 4.394 1.00 90.50 71 GLN A CA 1
ATOM 566 C C . GLN A 1 71 ? -1.084 -0.838 5.828 1.00 90.50 71 GLN A C 1
ATOM 568 O O . GLN A 1 71 ? -2.118 -1.186 6.395 1.00 90.50 71 GLN A O 1
ATOM 573 N N . GLY A 1 72 ? -0.260 0.070 6.359 1.00 92.12 72 GLY A N 1
ATOM 574 C CA . GLY A 1 72 ? -0.469 0.655 7.685 1.00 92.12 72 GLY A CA 1
ATOM 575 C C . GLY A 1 72 ? -1.748 1.494 7.807 1.00 92.12 72 GLY A C 1
ATOM 576 O O . GLY A 1 72 ? -2.496 1.352 8.774 1.00 92.12 72 GLY A O 1
ATOM 577 N N . CYS A 1 73 ? -2.056 2.351 6.827 1.00 92.12 73 CYS A N 1
ATOM 578 C CA . CYS A 1 73 ? -3.292 3.145 6.843 1.00 92.12 73 CYS A CA 1
ATOM 579 C C . CYS A 1 73 ? -4.538 2.290 6.597 1.00 92.12 73 CYS A C 1
ATOM 581 O O . CYS A 1 73 ? -5.569 2.530 7.226 1.00 92.12 73 CYS A O 1
ATOM 583 N N . ALA A 1 74 ? -4.435 1.309 5.699 1.00 92.69 74 ALA A N 1
ATOM 584 C CA . ALA A 1 74 ? -5.493 0.348 5.430 1.00 92.69 74 ALA A CA 1
ATOM 585 C C . ALA A 1 74 ? -5.852 -0.439 6.697 1.00 92.69 74 ALA A C 1
ATOM 587 O O . ALA A 1 74 ? -7.029 -0.531 7.042 1.00 92.69 74 ALA A O 1
ATOM 588 N N . TYR A 1 75 ? -4.836 -0.893 7.439 1.00 91.50 75 TYR A N 1
ATOM 589 C CA . TYR A 1 75 ? -5.007 -1.563 8.722 1.00 91.50 75 TYR A CA 1
ATOM 590 C C . TYR A 1 75 ? -5.655 -0.641 9.758 1.00 91.50 75 TYR A C 1
ATOM 592 O O . TYR A 1 75 ? -6.773 -0.911 10.167 1.00 91.50 75 TYR A O 1
ATOM 600 N N . LYS A 1 76 ? -5.045 0.511 10.081 1.00 90.94 76 LYS A N 1
ATOM 601 C CA . LYS A 1 76 ? -5.564 1.453 11.100 1.00 90.94 76 LYS A CA 1
ATOM 602 C C . LYS A 1 76 ? -7.023 1.869 10.879 1.00 90.94 76 LYS A C 1
ATOM 604 O O . LYS A 1 76 ? -7.743 2.133 11.839 1.00 90.94 76 LYS A O 1
ATOM 609 N N . LYS A 1 77 ? -7.450 2.002 9.619 1.00 90.19 77 LYS A N 1
ATOM 610 C CA . LYS A 1 77 ? -8.822 2.405 9.272 1.00 90.19 77 LYS A CA 1
ATOM 611 C C . LYS A 1 77 ? -9.758 1.233 8.961 1.00 90.19 77 LYS A C 1
ATOM 613 O O . LYS A 1 77 ? -10.944 1.480 8.762 1.00 90.19 77 LYS A O 1
ATOM 618 N N . GLY A 1 78 ? -9.263 -0.004 8.918 1.00 91.81 78 GLY A N 1
ATOM 619 C CA . GLY A 1 78 ? -10.056 -1.183 8.562 1.00 91.81 78 GLY A CA 1
ATOM 620 C C . GLY A 1 78 ? -10.594 -1.146 7.129 1.00 91.81 78 GLY A C 1
ATOM 621 O O . GLY A 1 78 ? -11.712 -1.599 6.882 1.00 91.81 78 GLY A O 1
ATOM 622 N N . ILE A 1 79 ? -9.837 -0.579 6.186 1.00 93.25 79 ILE A N 1
ATOM 623 C CA . ILE A 1 79 ? -10.225 -0.443 4.772 1.00 93.25 79 ILE A CA 1
ATOM 624 C C . ILE A 1 79 ? -9.376 -1.339 3.866 1.00 93.25 79 ILE A C 1
ATOM 626 O O . ILE A 1 79 ? -8.234 -1.664 4.176 1.00 93.25 79 ILE A O 1
ATOM 630 N N . CYS A 1 80 ? -9.909 -1.710 2.704 1.00 92.44 80 CYS A N 1
ATOM 631 C CA . CYS A 1 80 ? -9.146 -2.420 1.683 1.00 92.44 80 CYS A CA 1
ATOM 632 C C . CYS A 1 80 ? -8.107 -1.491 1.031 1.00 92.44 80 CYS A C 1
ATOM 634 O O . CYS A 1 80 ? -8.462 -0.431 0.513 1.00 92.44 80 CYS A O 1
ATOM 636 N N . ALA A 1 81 ? -6.842 -1.917 0.975 1.00 90.75 81 ALA A N 1
ATOM 637 C CA . ALA A 1 81 ? -5.755 -1.143 0.367 1.00 90.75 81 ALA A CA 1
ATOM 638 C C . ALA A 1 81 ? -5.943 -0.878 -1.142 1.00 90.75 81 ALA A C 1
ATOM 640 O O . A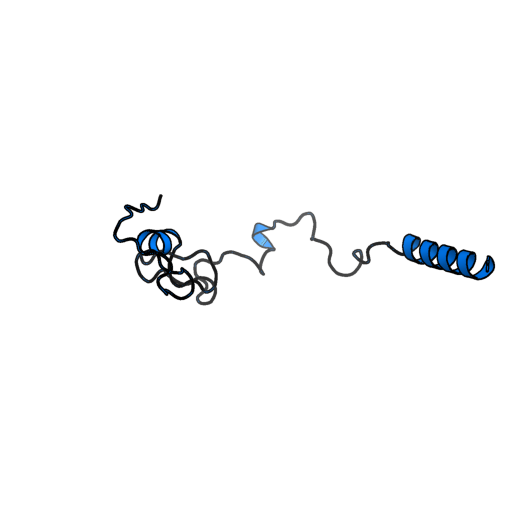LA A 1 81 ? -5.436 0.119 -1.656 1.00 90.75 81 ALA A O 1
ATOM 641 N N . MET A 1 82 ? -6.698 -1.740 -1.834 1.00 90.31 82 MET A N 1
ATOM 642 C CA . MET A 1 82 ? -6.970 -1.635 -3.273 1.00 90.31 82 MET A CA 1
ATOM 643 C C . MET A 1 82 ? -8.159 -0.719 -3.568 1.00 90.31 82 MET A C 1
ATOM 645 O O . MET A 1 82 ? -8.030 0.237 -4.318 1.00 90.31 82 MET A O 1
ATOM 649 N N . CYS A 1 83 ? -9.320 -0.990 -2.964 1.00 90.81 83 CYS A N 1
ATOM 650 C CA . CYS A 1 83 ? -10.582 -0.327 -3.322 1.00 90.81 83 CYS A CA 1
ATOM 651 C C . CYS A 1 83 ? -11.121 0.648 -2.262 1.00 90.81 83 CYS A C 1
ATOM 653 O O . CYS A 1 83 ? -12.117 1.315 -2.512 1.00 90.81 83 CYS A O 1
ATOM 655 N N . GLY A 1 84 ? -10.521 0.740 -1.071 1.00 89.19 84 GLY A N 1
ATOM 656 C CA . GLY A 1 84 ? -10.951 1.671 -0.017 1.00 89.19 84 GLY A CA 1
ATOM 657 C C . GLY A 1 84 ? -12.256 1.310 0.698 1.00 89.19 84 GLY A C 1
ATOM 658 O O . GLY A 1 84 ? -12.619 1.985 1.659 1.00 89.19 84 GLY A O 1
ATOM 659 N N . LYS A 1 85 ? -12.946 0.238 0.284 1.00 93.06 85 LYS A N 1
ATOM 660 C CA . LYS A 1 85 ? -14.135 -0.264 0.986 1.00 93.06 85 LYS A CA 1
ATOM 661 C C . LYS A 1 85 ? -13.785 -0.677 2.413 1.00 93.06 85 LYS A C 1
ATOM 663 O O . LYS A 1 85 ? -12.708 -1.232 2.649 1.00 93.06 85 LYS A O 1
ATOM 668 N N . LYS A 1 86 ? -14.699 -0.440 3.350 1.00 92.31 86 LYS A N 1
ATOM 669 C CA . LYS A 1 86 ? -14.543 -0.875 4.738 1.00 92.31 86 LYS A CA 1
ATOM 670 C C . LYS A 1 86 ? -14.646 -2.399 4.814 1.00 92.31 86 LYS A C 1
ATOM 672 O O . LYS A 1 86 ? -15.586 -2.976 4.278 1.00 92.31 86 LYS A O 1
ATOM 677 N N . VAL A 1 87 ? -13.654 -3.031 5.431 1.00 91.75 87 VAL A N 1
ATOM 678 C CA . VAL A 1 87 ? -13.568 -4.491 5.612 1.00 91.75 87 VAL A CA 1
ATOM 679 C C . VAL A 1 87 ? -13.743 -4.864 7.083 1.00 91.75 87 VAL A C 1
ATOM 681 O O . VAL A 1 87 ? -14.278 -5.923 7.382 1.00 91.75 87 VAL A O 1
ATOM 684 N N . LEU A 1 88 ? -13.314 -3.990 7.996 1.00 87.88 88 LEU A N 1
ATOM 685 C CA . LEU A 1 88 ? -13.359 -4.209 9.440 1.00 87.88 88 LEU A CA 1
ATOM 686 C C . LEU A 1 88 ? -13.907 -2.969 10.152 1.00 87.88 88 LEU A C 1
ATOM 688 O O . LEU A 1 88 ? -13.566 -1.831 9.819 1.00 87.88 88 LEU A O 1
ATOM 692 N N . ASP A 1 89 ? -14.734 -3.186 11.171 1.00 88.38 89 ASP A N 1
ATOM 693 C CA . ASP A 1 89 ? -15.206 -2.131 12.061 1.00 88.38 89 ASP A CA 1
ATOM 694 C C . ASP A 1 89 ? -14.192 -1.864 13.174 1.00 88.38 89 ASP A C 1
ATOM 696 O O . ASP A 1 89 ? -14.159 -2.541 14.194 1.00 88.38 89 ASP A O 1
ATOM 700 N N . THR A 1 90 ? -13.376 -0.824 13.011 1.00 86.38 90 THR A N 1
ATOM 701 C CA . THR A 1 90 ? -12.303 -0.474 13.958 1.00 86.38 90 THR A CA 1
ATOM 702 C C . THR A 1 90 ? -12.768 0.263 15.220 1.00 86.38 90 THR A C 1
ATOM 704 O O . THR A 1 90 ? -11.934 0.655 16.028 1.00 86.38 90 THR A O 1
ATOM 707 N N . LYS A 1 91 ? -14.083 0.432 15.443 1.00 84.06 91 LYS A N 1
ATOM 708 C CA . LYS A 1 91 ? -14.635 1.219 16.572 1.00 84.06 91 LYS A CA 1
ATOM 709 C C . LYS A 1 91 ? -14.142 0.742 17.943 1.00 84.06 91 LYS A C 1
ATOM 711 O O . LYS A 1 91 ? -13.880 1.567 18.809 1.00 84.06 91 LYS A O 1
ATOM 716 N N . ASN A 1 92 ? -13.976 -0.570 18.105 1.00 87.00 92 ASN A N 1
ATOM 717 C CA . ASN A 1 92 ? -13.558 -1.188 19.366 1.00 87.00 92 ASN A CA 1
ATOM 718 C C . ASN A 1 92 ? -12.081 -1.627 19.359 1.00 87.00 92 ASN A C 1
ATOM 720 O O . ASN A 1 92 ? -11.616 -2.219 20.328 1.00 87.00 92 ASN A O 1
ATOM 724 N N . TYR A 1 93 ? -11.333 -1.352 18.283 1.00 82.62 93 TYR A N 1
ATOM 725 C CA . TYR A 1 93 ? -9.965 -1.840 18.108 1.00 82.62 93 TYR A CA 1
ATOM 726 C C . TYR A 1 93 ? -8.959 -0.682 18.073 1.00 82.62 93 TYR A C 1
ATOM 728 O O . TYR A 1 93 ? -9.031 0.195 17.214 1.00 82.62 93 TYR A O 1
ATOM 736 N N . LYS A 1 94 ? -7.955 -0.707 18.962 1.00 82.44 94 LYS A N 1
ATOM 737 C CA . LYS A 1 94 ? -6.807 0.219 18.925 1.00 82.44 94 LYS A CA 1
ATOM 738 C C . LYS A 1 94 ? -5.685 -0.335 18.049 1.00 82.44 94 LYS A C 1
ATOM 740 O O . LYS A 1 94 ? -4.654 -0.784 18.536 1.00 82.44 94 LYS A O 1
ATOM 745 N N . GLN A 1 95 ? -5.905 -0.322 16.741 1.00 84.12 95 GLN A N 1
ATOM 746 C CA . GLN A 1 95 ? -4.919 -0.801 15.774 1.00 84.12 95 GLN A CA 1
ATOM 747 C C . GLN A 1 95 ? -3.806 0.234 15.569 1.00 84.12 95 GLN A C 1
ATOM 749 O O . GLN A 1 95 ? -4.055 1.362 15.138 1.00 84.12 95 GLN A O 1
ATOM 754 N N . THR A 1 96 ? -2.563 -0.152 15.851 1.00 81.06 96 THR A N 1
ATOM 755 C CA . THR A 1 96 ? -1.355 0.611 15.514 1.00 81.06 96 THR A CA 1
ATOM 756 C C . THR A 1 96 ? -0.659 -0.018 14.307 1.00 81.06 96 THR A C 1
ATOM 758 O O . THR A 1 96 ? -0.749 -1.216 14.070 1.00 81.06 96 THR A O 1
ATOM 761 N N . SER A 1 97 ? 0.005 0.812 13.504 1.00 76.81 97 SER A N 1
ATOM 762 C CA . SER A 1 97 ? 0.943 0.339 12.480 1.00 76.81 97 SER A CA 1
ATOM 763 C C . SER A 1 97 ? 2.321 0.546 13.065 1.00 76.81 97 SER A C 1
ATOM 765 O O . SER A 1 97 ? 2.553 1.640 13.590 1.00 76.81 97 SER A O 1
ATOM 767 N N . VAL A 1 98 ? 3.157 -0.489 12.964 1.00 68.75 98 VAL A N 1
ATOM 768 C CA . VAL A 1 98 ? 4.615 -0.400 13.123 1.00 68.75 98 VAL A CA 1
ATOM 769 C C . VAL A 1 98 ? 5.158 0.670 12.182 1.00 68.75 98 VAL A C 1
ATOM 771 O O . VAL A 1 98 ? 4.553 0.831 11.087 1.00 68.75 98 VAL A O 1
#

Secondary structure (DSSP, 8-state):
-HHHHHHHHHHHHHHHHT---S-SSS----SSS-HHHH-TTT---SS-TTT-PBPTTT-PBPSSTT-SS-HHHHHHHTB-TTT--B-S-GGG--PPP-

InterPro domains:
  IPR019367 PDZ-binding protein, CRIPT [PF10235] (25-96)
  IPR019367 PDZ-binding protein, CRIPT [PTHR11805] (26-97)

Sequence (98 aa):
MTLMQCMYVRTYIYISHNGVLFFLESGGRKLNENKMLTSKKARFDPYSKTGFAICRICKSSVHQPGSHYCQGCAYKKGICAMCGKKVLDTKNYKQTSV

Radius of gyration: 26.1 Å; chains: 1; bounding box: 42×69×46 Å